Protein AF-A0AA40EEQ3-F1 (afdb_monomer_lite)

Secondary structure (DSSP, 8-state):
-PPPPEEEEEEE--SS--HHHHHHHHHHHSTT---EEEEETTEEEEEEETT----HHHHHHHHHTPPP----------

Sequence (78 aa):
MAEPVWVRHGPIRLRYIDNDFLERELVALFAGIQFFVAIEMGVYWVTLPHPEILTAEQIQYIQDRQPHYARRSWRPRS

Radius of gyration: 15.79 Å; chains: 1; bounding box: 50×31×41 Å

Organism: NCBI:txid314023

Foldseek 3Di:
DDDFDKDKDDFQAAPDPCVVLVVVLCCVVPPPFDKDWDADPRTIMIIGTPPDDCDPVSSVVSRVPHDDPPPPPPDPPD

Structure (mmCIF, N/C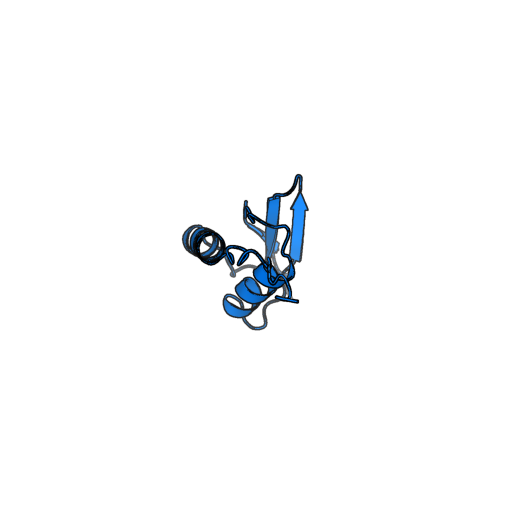A/C/O backbone):
data_AF-A0AA40EEQ3-F1
#
_entry.id   AF-A0AA40EEQ3-F1
#
loop_
_atom_site.group_PDB
_atom_site.id
_atom_site.type_symbol
_atom_site.label_atom_id
_atom_site.label_alt_id
_atom_site.label_comp_id
_atom_site.label_asym_id
_atom_site.label_entity_id
_atom_site.label_seq_id
_atom_site.pdbx_PDB_ins_code
_atom_site.Cartn_x
_atom_site.Cartn_y
_atom_site.Cartn_z
_atom_site.occupancy
_atom_site.B_iso_or_equiv
_atom_site.auth_seq_id
_atom_site.auth_comp_id
_atom_site.auth_asym_id
_atom_site.auth_atom_id
_atom_site.pdbx_PDB_model_num
ATOM 1 N N . MET A 1 1 ? -27.209 3.323 7.989 1.00 54.28 1 MET A N 1
ATOM 2 C CA . MET A 1 1 ? -25.884 2.673 7.908 1.00 54.28 1 MET A CA 1
ATOM 3 C C . MET A 1 1 ? -24.888 3.799 7.714 1.00 54.28 1 MET A C 1
ATOM 5 O O . MET A 1 1 ? -25.165 4.643 6.874 1.00 54.28 1 MET A O 1
ATOM 9 N N . ALA A 1 2 ? -23.855 3.913 8.549 1.00 75.88 2 ALA A N 1
ATOM 10 C CA . ALA A 1 2 ? -22.861 4.974 8.384 1.00 75.88 2 ALA A CA 1
ATOM 11 C C . ALA A 1 2 ? -22.058 4.710 7.104 1.00 75.88 2 ALA A C 1
ATOM 13 O O . ALA A 1 2 ? -21.683 3.564 6.853 1.00 75.88 2 ALA A O 1
ATOM 14 N N . GLU A 1 3 ? -21.847 5.735 6.283 1.00 78.44 3 GLU A N 1
ATOM 15 C CA . GLU A 1 3 ? -20.969 5.616 5.120 1.00 78.44 3 GLU A CA 1
ATOM 16 C C . GLU A 1 3 ? -19.527 5.372 5.594 1.00 78.44 3 GLU A C 1
ATOM 18 O O . GLU A 1 3 ? -19.111 5.953 6.604 1.00 78.44 3 GLU A O 1
ATOM 23 N N . PRO A 1 4 ? -18.761 4.501 4.915 1.00 83.19 4 PRO A N 1
ATOM 24 C CA . PRO A 1 4 ? -17.371 4.273 5.273 1.00 83.19 4 PRO A CA 1
ATOM 25 C C . PRO A 1 4 ? -16.569 5.562 5.077 1.00 83.19 4 PRO A C 1
ATOM 27 O O . PRO A 1 4 ? -16.606 6.183 4.014 1.00 83.19 4 PRO A O 1
ATOM 30 N N . VAL A 1 5 ? -15.829 5.964 6.110 1.00 90.56 5 VAL A N 1
ATOM 31 C CA . VAL A 1 5 ? -14.882 7.080 6.021 1.00 90.56 5 VAL A CA 1
ATOM 32 C C . VAL A 1 5 ? -13.642 6.583 5.289 1.00 90.56 5 VAL A C 1
ATOM 34 O O . VAL A 1 5 ? -12.997 5.642 5.740 1.00 90.56 5 VAL A O 1
ATOM 37 N N . TRP A 1 6 ? -13.304 7.212 4.168 1.00 93.31 6 TRP A N 1
ATOM 38 C CA . TRP A 1 6 ? -12.130 6.863 3.372 1.00 93.31 6 TRP A CA 1
ATOM 39 C C . TRP A 1 6 ? -10.929 7.713 3.788 1.00 93.31 6 TRP A C 1
ATOM 41 O O . TRP A 1 6 ? -11.002 8.943 3.792 1.00 93.31 6 TRP A O 1
ATOM 51 N N . VAL A 1 7 ? -9.820 7.062 4.126 1.00 93.69 7 VAL A N 1
ATOM 52 C CA . VAL A 1 7 ? -8.588 7.699 4.600 1.00 93.69 7 VAL A CA 1
ATOM 53 C C . VAL A 1 7 ? -7.476 7.450 3.594 1.00 93.69 7 VAL A C 1
ATOM 55 O O . VAL A 1 7 ?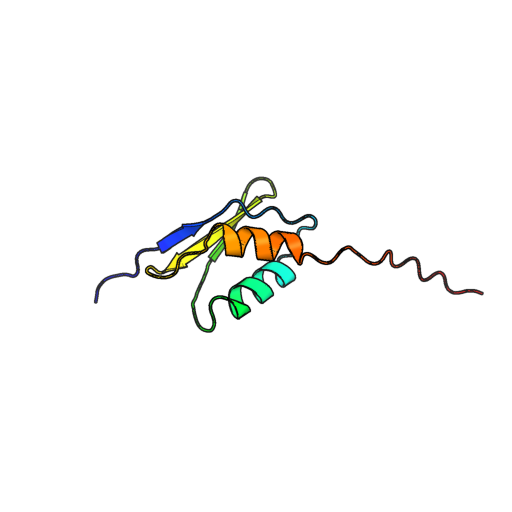 -7.285 6.334 3.119 1.00 93.69 7 VAL A O 1
ATOM 58 N N . ARG A 1 8 ? -6.748 8.509 3.241 1.00 94.31 8 ARG A N 1
ATOM 59 C CA . ARG A 1 8 ? -5.658 8.465 2.265 1.00 94.31 8 ARG A CA 1
ATOM 60 C C . ARG A 1 8 ? -4.307 8.336 2.967 1.00 94.31 8 ARG A C 1
ATOM 62 O O . ARG A 1 8 ? -4.013 9.080 3.898 1.00 94.31 8 ARG A O 1
ATOM 69 N N . HIS A 1 9 ? -3.471 7.441 2.458 1.00 93.12 9 HIS A N 1
ATOM 70 C CA . HIS A 1 9 ? -2.158 7.078 2.978 1.00 93.12 9 HIS A CA 1
ATOM 71 C C . HIS A 1 9 ? -1.082 7.187 1.893 1.00 93.12 9 HIS A C 1
ATOM 73 O O . HIS A 1 9 ? -1.347 7.016 0.701 1.00 93.12 9 HIS A O 1
ATOM 79 N N . GLY A 1 10 ? 0.149 7.461 2.314 1.00 89.12 10 GLY A N 1
ATOM 80 C CA . GLY A 1 10 ? 1.304 7.629 1.440 1.00 89.12 10 GLY A CA 1
ATOM 81 C C . GLY A 1 10 ? 2.285 8.657 2.007 1.00 89.12 10 GLY A C 1
ATOM 82 O O . GLY A 1 10 ? 2.100 9.123 3.133 1.00 89.12 10 GLY A O 1
ATOM 83 N N . PRO A 1 11 ? 3.322 9.036 1.247 1.00 92.31 11 PRO A N 1
ATOM 84 C CA . PRO A 1 11 ? 3.623 8.603 -0.119 1.00 92.31 11 PRO A CA 1
ATOM 85 C C . PRO A 1 11 ? 4.279 7.214 -0.185 1.00 92.31 11 PRO A C 1
ATOM 87 O O . PRO A 1 11 ? 5.203 6.924 0.573 1.00 92.31 11 PRO A O 1
ATOM 90 N N . ILE A 1 12 ? 3.880 6.381 -1.150 1.00 90.38 12 ILE A N 1
ATOM 91 C CA . ILE A 1 12 ? 4.593 5.139 -1.485 1.00 90.38 12 ILE A CA 1
ATOM 92 C C . ILE A 1 12 ? 5.402 5.380 -2.760 1.00 90.38 12 ILE A C 1
ATOM 94 O O . ILE A 1 12 ? 4.856 5.693 -3.820 1.00 90.38 12 ILE A O 1
ATOM 98 N N . ARG A 1 13 ? 6.728 5.265 -2.659 1.00 88.81 13 ARG A N 1
ATOM 99 C CA . ARG A 1 13 ? 7.634 5.438 -3.799 1.00 88.81 13 ARG A CA 1
ATOM 100 C C . ARG A 1 13 ? 8.054 4.077 -4.324 1.00 88.81 13 ARG A C 1
ATOM 102 O O . ARG A 1 13 ? 8.833 3.377 -3.678 1.00 88.81 13 ARG A O 1
ATOM 109 N N . LEU A 1 14 ? 7.548 3.713 -5.496 1.00 84.19 14 LEU A N 1
ATOM 110 C CA . LEU A 1 14 ? 8.002 2.520 -6.199 1.00 84.19 14 LEU A CA 1
ATOM 111 C C . LEU A 1 14 ? 9.162 2.880 -7.139 1.00 84.19 14 LEU A C 1
ATOM 113 O O . LEU A 1 14 ? 9.108 3.880 -7.851 1.00 84.19 14 LEU A O 1
ATOM 117 N N . ARG A 1 15 ? 10.235 2.081 -7.123 1.00 79.12 15 ARG A N 1
ATOM 118 C CA . ARG A 1 15 ? 11.411 2.203 -8.005 1.00 79.12 15 ARG A CA 1
ATOM 119 C C . ARG A 1 15 ? 11.030 2.003 -9.469 1.00 79.12 15 ARG A C 1
ATOM 121 O O . ARG A 1 15 ? 11.631 2.604 -10.354 1.00 79.12 15 ARG A O 1
ATOM 128 N N . TYR A 1 16 ? 10.034 1.157 -9.696 1.00 72.94 16 TYR A N 1
ATOM 129 C CA . TYR A 1 16 ? 9.399 0.906 -10.979 1.00 72.94 16 TYR A CA 1
ATOM 130 C C . TYR A 1 16 ? 7.905 1.171 -10.808 1.00 72.94 16 TYR A C 1
ATOM 132 O O . TYR A 1 16 ? 7.367 0.905 -9.737 1.00 72.94 16 TYR A O 1
ATOM 140 N N . ILE A 1 17 ? 7.240 1.702 -11.836 1.00 67.62 17 ILE A N 1
ATOM 141 C CA . ILE A 1 17 ? 5.779 1.879 -11.844 1.00 67.62 17 ILE A CA 1
ATOM 142 C C . ILE A 1 17 ? 5.150 0.486 -12.004 1.00 67.62 17 ILE A C 1
ATOM 144 O O . ILE A 1 17 ? 4.736 0.098 -13.092 1.00 67.62 17 ILE A O 1
ATOM 148 N N . ASP A 1 18 ? 5.199 -0.311 -10.940 1.00 78.31 18 ASP A N 1
ATOM 149 C CA . ASP A 1 18 ? 4.714 -1.687 -10.889 1.00 78.31 18 ASP A CA 1
ATOM 150 C C . ASP A 1 18 ? 3.466 -1.731 -10.004 1.00 78.31 18 ASP A C 1
ATOM 152 O O . ASP A 1 18 ? 3.526 -1.949 -8.790 1.00 78.31 18 ASP A O 1
ATOM 156 N N . ASN A 1 19 ? 2.327 -1.428 -10.632 1.00 80.50 19 ASN A N 1
ATOM 157 C CA . ASN A 1 19 ? 1.024 -1.426 -9.972 1.00 80.50 19 ASN A CA 1
ATOM 158 C C . ASN A 1 19 ? 0.664 -2.824 -9.456 1.00 80.50 19 ASN A C 1
ATOM 160 O O . ASN A 1 19 ? 0.091 -2.926 -8.376 1.00 80.50 19 ASN A O 1
ATOM 164 N N . ASP A 1 20 ? 1.050 -3.875 -10.184 1.00 86.25 20 ASP A N 1
ATOM 165 C CA . ASP A 1 20 ? 0.745 -5.262 -9.836 1.00 86.25 20 ASP A CA 1
ATOM 166 C C . ASP A 1 20 ? 1.470 -5.673 -8.549 1.00 86.25 20 ASP A C 1
ATOM 168 O O . ASP A 1 20 ? 0.896 -6.356 -7.699 1.00 86.25 20 ASP A O 1
ATOM 172 N N . PHE A 1 21 ? 2.731 -5.255 -8.376 1.00 88.19 21 PHE A N 1
ATOM 173 C CA . PHE A 1 21 ? 3.461 -5.465 -7.125 1.00 88.19 21 PHE A CA 1
ATOM 174 C C . PHE A 1 21 ? 2.758 -4.779 -5.951 1.00 88.19 21 PHE A C 1
ATOM 176 O O . PHE A 1 21 ? 2.501 -5.419 -4.931 1.00 88.19 21 PHE A O 1
ATOM 183 N N . LEU A 1 22 ? 2.417 -3.495 -6.098 1.00 90.00 22 LEU A N 1
ATOM 184 C CA . LEU A 1 22 ? 1.753 -2.746 -5.032 1.00 90.00 22 LEU A CA 1
ATOM 185 C C . LEU A 1 22 ? 0.388 -3.347 -4.686 1.00 90.00 22 LEU A C 1
ATOM 187 O O . LEU A 1 22 ? 0.080 -3.509 -3.509 1.00 90.00 22 LEU A O 1
ATOM 191 N N . GLU A 1 23 ? -0.410 -3.708 -5.688 1.00 91.06 23 GLU A N 1
ATOM 192 C CA . GLU A 1 23 ? -1.713 -4.338 -5.489 1.00 91.06 23 GLU A CA 1
ATOM 193 C C . GLU A 1 23 ? -1.582 -5.669 -4.741 1.00 91.06 23 GLU A C 1
ATOM 195 O O . GLU A 1 23 ? -2.311 -5.900 -3.779 1.00 91.06 23 GLU A O 1
ATOM 200 N N . ARG A 1 24 ? -0.610 -6.515 -5.103 1.00 91.50 24 ARG A N 1
ATOM 201 C CA . ARG A 1 24 ? -0.352 -7.784 -4.402 1.00 91.50 24 ARG A CA 1
ATOM 202 C C . ARG A 1 24 ? -0.000 -7.581 -2.935 1.00 91.50 24 ARG A C 1
ATOM 204 O O . ARG A 1 24 ? -0.533 -8.297 -2.089 1.00 91.50 24 ARG A O 1
ATOM 211 N N . GLU A 1 25 ? 0.874 -6.627 -2.626 1.00 92.56 25 GLU A N 1
ATOM 212 C CA . GLU A 1 25 ? 1.244 -6.346 -1.236 1.00 92.56 25 GLU A CA 1
ATOM 213 C C . GLU A 1 25 ? 0.061 -5.752 -0.450 1.00 92.56 25 GLU A C 1
ATOM 215 O O . GLU A 1 25 ? -0.167 -6.144 0.693 1.00 92.56 25 GLU A O 1
ATOM 220 N N . LEU A 1 26 ? -0.749 -4.877 -1.058 1.00 92.75 26 LEU A N 1
ATOM 221 C CA . LEU A 1 26 ? -1.953 -4.328 -0.421 1.00 92.75 26 LEU A CA 1
ATOM 222 C C . LEU A 1 26 ? -3.019 -5.399 -0.165 1.00 92.75 26 LEU A C 1
ATOM 224 O O . LEU A 1 26 ? -3.586 -5.429 0.923 1.00 92.75 26 LEU A O 1
ATOM 228 N N . VAL A 1 2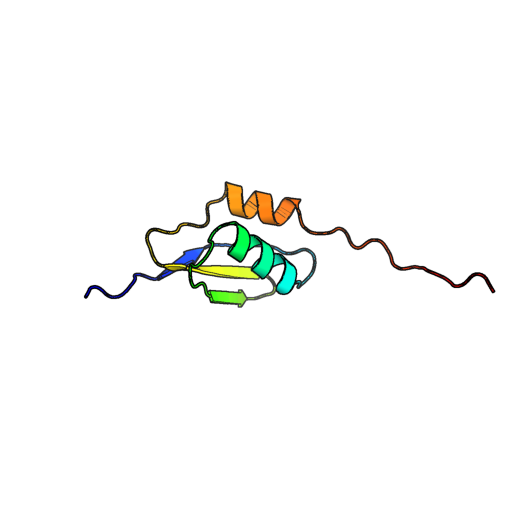7 ? -3.256 -6.313 -1.110 1.00 93.62 27 VAL A N 1
ATOM 229 C CA . VAL A 1 27 ? -4.175 -7.450 -0.924 1.00 93.62 27 VAL A CA 1
ATOM 230 C C . VAL A 1 27 ? -3.679 -8.393 0.174 1.00 93.62 27 VAL A C 1
ATOM 232 O O . VAL A 1 27 ? -4.488 -8.919 0.936 1.00 93.62 27 VAL A O 1
ATOM 235 N N . ALA A 1 28 ? -2.364 -8.604 0.281 1.00 92.44 28 ALA A N 1
ATOM 236 C CA . ALA A 1 28 ? -1.782 -9.433 1.334 1.00 92.44 28 ALA A CA 1
ATOM 237 C C . ALA A 1 28 ? -1.910 -8.793 2.728 1.00 92.44 28 ALA A C 1
ATOM 239 O O . ALA A 1 28 ? -2.147 -9.505 3.702 1.00 92.44 28 ALA A O 1
ATOM 240 N N . LEU A 1 29 ? -1.764 -7.467 2.824 1.00 91.75 29 LEU A N 1
ATOM 241 C CA . LEU A 1 29 ? -1.909 -6.716 4.076 1.00 91.75 29 LEU A CA 1
ATOM 242 C C . LEU A 1 29 ? -3.375 -6.546 4.497 1.00 91.75 29 LEU A C 1
ATOM 244 O O . LEU A 1 29 ? -3.680 -6.630 5.684 1.00 91.75 29 LEU A O 1
ATOM 248 N N . PHE A 1 30 ? -4.273 -6.331 3.535 1.00 91.75 30 PHE A N 1
ATOM 249 C CA . PHE A 1 30 ? -5.675 -5.974 3.755 1.00 91.75 30 PHE A CA 1
ATOM 250 C C . PHE A 1 30 ? -6.610 -6.948 3.024 1.00 91.75 30 PHE A C 1
ATOM 252 O O . PHE A 1 30 ? -7.368 -6.581 2.122 1.00 91.75 30 PHE A O 1
ATOM 259 N N . ALA A 1 31 ? -6.544 -8.226 3.398 1.00 90.25 31 ALA A N 1
ATOM 260 C CA . ALA A 1 31 ? -7.300 -9.282 2.733 1.00 90.25 31 ALA A CA 1
ATOM 261 C C . ALA A 1 31 ? -8.820 -9.031 2.788 1.00 90.25 31 ALA A C 1
ATOM 263 O O . ALA A 1 31 ? -9.419 -8.961 3.859 1.00 90.25 31 ALA A O 1
ATOM 264 N N . GLY A 1 32 ? -9.452 -8.933 1.613 1.00 89.44 32 GLY A N 1
ATOM 265 C CA . GLY A 1 32 ? -10.900 -8.729 1.487 1.00 89.44 32 GLY A CA 1
ATOM 266 C C . GLY A 1 32 ? -11.371 -7.288 1.702 1.00 89.44 32 GLY A C 1
ATOM 267 O O . GLY A 1 32 ? -12.577 -7.041 1.692 1.00 89.44 32 GLY A O 1
ATOM 268 N N . ILE A 1 33 ? -10.449 -6.337 1.864 1.00 91.88 33 ILE A N 1
ATOM 269 C CA . ILE A 1 33 ? -10.759 -4.914 1.992 1.00 91.88 33 ILE A CA 1
ATOM 270 C C . ILE A 1 33 ? -10.647 -4.253 0.621 1.00 91.88 33 ILE A C 1
ATOM 272 O O . ILE A 1 33 ? -9.678 -4.442 -0.112 1.00 91.88 33 ILE A O 1
ATOM 276 N N . GLN A 1 34 ? -11.647 -3.447 0.278 1.00 92.56 34 GLN A N 1
ATOM 277 C CA . GLN A 1 34 ? -11.583 -2.607 -0.908 1.00 92.56 34 GLN A CA 1
ATOM 278 C C . GLN A 1 34 ? -10.663 -1.413 -0.646 1.00 92.56 34 GLN A C 1
ATOM 280 O O . GLN A 1 34 ? -10.789 -0.743 0.374 1.00 92.56 34 GLN A O 1
ATOM 285 N N . PHE A 1 35 ? -9.783 -1.109 -1.593 1.00 93.88 35 PHE A N 1
ATOM 286 C CA . PHE A 1 35 ? -8.903 0.053 -1.544 1.00 93.88 35 PHE A CA 1
ATOM 287 C C . PHE A 1 35 ? -8.841 0.740 -2.908 1.00 93.88 35 PHE A C 1
ATOM 289 O O . PHE A 1 35 ? -9.171 0.149 -3.937 1.00 93.88 35 PHE A O 1
ATOM 296 N N . PHE A 1 36 ? -8.401 1.996 -2.919 1.00 93.88 36 PHE A N 1
ATOM 297 C CA . PHE A 1 36 ? -8.153 2.752 -4.145 1.00 93.88 36 PHE A CA 1
ATOM 298 C C . PHE A 1 36 ? -6.696 3.180 -4.208 1.00 93.88 36 PHE A C 1
ATOM 300 O O . PHE A 1 36 ? -6.121 3.566 -3.194 1.00 93.88 36 PHE A O 1
ATOM 307 N N . VAL A 1 37 ? -6.109 3.159 -5.401 1.00 92.50 37 VAL A N 1
ATOM 308 C CA . VAL A 1 37 ? -4.733 3.607 -5.626 1.00 92.50 37 VAL A CA 1
ATOM 309 C C . VAL A 1 37 ? -4.742 4.751 -6.633 1.00 92.50 37 VAL A C 1
ATOM 311 O O . VAL A 1 37 ? -5.297 4.620 -7.722 1.00 92.50 37 VAL A O 1
ATOM 314 N N . ALA A 1 38 ? -4.121 5.871 -6.273 1.00 92.12 38 ALA A N 1
ATOM 315 C CA . ALA A 1 38 ? -3.909 7.020 -7.143 1.00 92.12 38 ALA A CA 1
ATOM 316 C C . ALA A 1 38 ? -2.410 7.250 -7.355 1.00 92.12 38 ALA A C 1
ATOM 318 O O . ALA A 1 38 ? -1.618 7.129 -6.418 1.00 92.12 38 ALA A O 1
ATOM 319 N N . ILE A 1 39 ? -2.024 7.603 -8.582 1.00 90.88 39 ILE A N 1
ATOM 320 C CA . ILE A 1 39 ? -0.639 7.924 -8.937 1.00 90.88 39 ILE A CA 1
ATOM 321 C C . ILE A 1 39 ? -0.559 9.417 -9.238 1.00 90.88 39 ILE A C 1
ATOM 323 O O . ILE A 1 39 ? -1.131 9.895 -10.214 1.00 90.88 39 ILE A O 1
ATOM 327 N N . GLU A 1 40 ? 0.177 10.155 -8.414 1.00 90.81 40 GLU A N 1
ATOM 328 C CA . GLU A 1 40 ? 0.382 11.595 -8.557 1.00 90.81 40 GLU A CA 1
ATOM 329 C C . GLU A 1 40 ? 1.883 11.873 -8.649 1.00 90.81 40 GLU A C 1
ATOM 331 O O . GLU A 1 40 ? 2.637 11.568 -7.728 1.00 90.81 40 GLU A O 1
ATOM 336 N N . MET A 1 41 ? 2.340 12.417 -9.782 1.00 88.06 41 MET A N 1
ATOM 337 C CA . MET A 1 41 ? 3.762 12.714 -10.036 1.00 88.06 41 MET A CA 1
ATOM 338 C C . MET A 1 41 ? 4.710 11.512 -9.819 1.00 88.06 41 MET A C 1
ATOM 340 O O . MET A 1 41 ? 5.825 11.667 -9.326 1.00 88.06 41 MET A O 1
ATOM 344 N N . GLY A 1 42 ? 4.267 10.300 -10.172 1.00 84.56 42 GLY A N 1
ATOM 345 C CA . GLY A 1 42 ? 5.047 9.067 -9.981 1.00 84.56 42 GLY A CA 1
ATOM 346 C C . GLY A 1 42 ? 5.082 8.557 -8.535 1.00 84.56 42 GLY A C 1
ATOM 347 O O . GLY A 1 42 ? 5.849 7.649 -8.222 1.00 84.56 42 GLY A O 1
ATOM 348 N N . VAL A 1 43 ? 4.262 9.130 -7.653 1.00 88.69 43 VAL A N 1
ATOM 349 C CA . VAL A 1 43 ? 4.090 8.705 -6.265 1.00 88.69 43 VAL A CA 1
ATOM 350 C C . VAL A 1 43 ? 2.723 8.063 -6.096 1.00 88.69 43 VAL A C 1
ATOM 352 O O . VAL A 1 43 ? 1.716 8.586 -6.571 1.00 88.69 43 VAL A O 1
ATOM 355 N N . TYR A 1 44 ? 2.696 6.944 -5.386 1.00 91.88 44 TYR A N 1
ATOM 356 C CA . TYR A 1 44 ? 1.482 6.197 -5.116 1.00 91.88 44 TYR A CA 1
ATOM 357 C C . TYR A 1 44 ? 0.849 6.643 -3.806 1.00 91.88 44 TYR A C 1
ATOM 359 O O . TYR A 1 44 ? 1.524 6.804 -2.783 1.00 91.88 44 TYR A O 1
ATOM 367 N N . TRP A 1 45 ? -0.466 6.791 -3.848 1.00 94.00 45 TRP A N 1
ATOM 368 C CA . TRP A 1 45 ? -1.3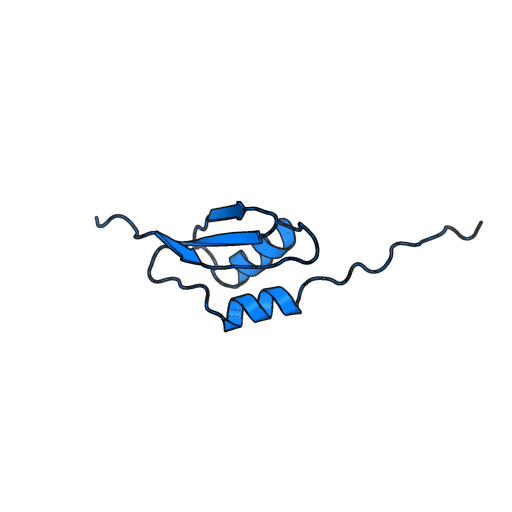18 7.099 -2.715 1.00 94.00 45 TRP A CA 1
ATOM 369 C C . TRP A 1 45 ? -2.419 6.057 -2.626 1.00 94.00 45 TRP A C 1
ATOM 371 O O . TRP A 1 45 ? -3.068 5.762 -3.627 1.00 94.00 45 TRP A O 1
ATOM 381 N N . VAL A 1 46 ? -2.621 5.506 -1.435 1.00 94.50 46 VAL A N 1
ATOM 382 C CA . VAL A 1 46 ? -3.578 4.425 -1.191 1.00 94.50 46 VAL A CA 1
ATOM 383 C C . VAL A 1 46 ? -4.681 4.944 -0.290 1.00 94.50 46 VAL A C 1
ATOM 385 O O . VAL A 1 46 ? -4.399 5.511 0.760 1.00 94.50 46 VAL A O 1
ATOM 388 N N . THR A 1 47 ? -5.929 4.749 -0.684 1.00 95.62 47 THR A N 1
ATOM 389 C CA . THR A 1 47 ? -7.099 5.124 0.105 1.00 95.62 47 THR A CA 1
ATOM 390 C C . THR A 1 47 ? -7.769 3.866 0.641 1.00 95.62 47 THR A C 1
ATOM 392 O O . THR A 1 47 ? -8.163 3.001 -0.142 1.00 95.62 47 THR A O 1
ATOM 395 N N . LEU A 1 48 ? -7.899 3.778 1.964 1.00 94.38 48 LEU A N 1
ATOM 396 C CA . LEU A 1 48 ? -8.478 2.652 2.699 1.00 94.38 48 LEU A CA 1
ATOM 397 C C . LEU A 1 48 ? -9.744 3.088 3.455 1.00 94.38 48 LEU A C 1
ATOM 399 O O . LEU A 1 48 ? -9.869 4.264 3.808 1.00 94.38 48 LEU A O 1
ATOM 403 N N . PRO A 1 49 ? -10.696 2.178 3.711 1.00 93.56 49 PRO A N 1
ATOM 404 C CA . PRO A 1 49 ? -11.839 2.458 4.566 1.00 93.56 49 PRO A CA 1
ATOM 405 C C . PRO A 1 49 ? -11.428 2.377 6.044 1.00 93.56 49 PRO A C 1
ATOM 407 O O . PRO A 1 49 ? -10.809 1.409 6.474 1.00 93.56 49 PRO A O 1
ATOM 410 N N . HIS A 1 50 ? -11.814 3.362 6.853 1.00 85.75 50 HIS A N 1
ATOM 411 C CA . HIS A 1 50 ? -11.617 3.330 8.304 1.00 85.75 50 HIS A CA 1
ATOM 412 C C . HIS A 1 50 ? -12.309 2.087 8.911 1.00 85.75 50 HIS A C 1
ATOM 414 O O . HIS A 1 50 ? -13.464 1.823 8.562 1.00 85.75 50 HIS A O 1
ATOM 420 N N . PRO A 1 51 ? -11.683 1.349 9.853 1.00 88.06 51 PRO A N 1
ATOM 421 C CA . PRO A 1 51 ? -10.495 1.697 10.647 1.00 88.06 51 PRO A CA 1
ATOM 422 C C . PRO A 1 51 ? -9.150 1.273 10.053 1.00 88.06 51 PRO A C 1
ATOM 424 O O . PRO A 1 51 ? -8.135 1.399 10.735 1.00 88.06 51 PRO A O 1
ATOM 427 N N . GLU A 1 52 ? -9.123 0.771 8.821 1.00 91.56 52 GLU A N 1
ATOM 428 C CA . GLU A 1 52 ? -7.891 0.284 8.213 1.00 91.56 52 GLU A CA 1
ATOM 429 C C . GLU A 1 52 ? -6.926 1.436 7.964 1.00 91.56 52 GLU A C 1
ATOM 431 O O . GLU A 1 52 ? -7.286 2.484 7.422 1.00 91.56 52 GL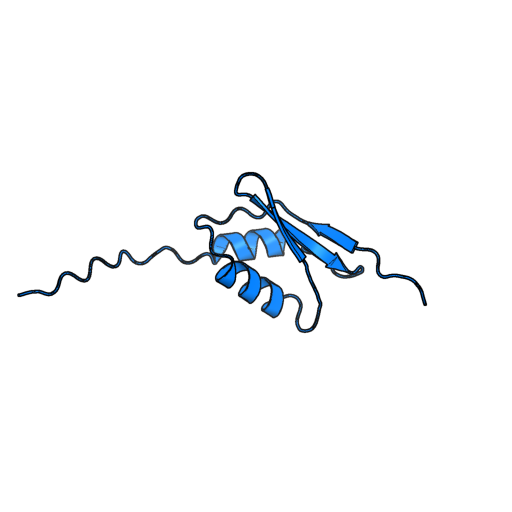U A O 1
ATOM 436 N N . ILE A 1 53 ? -5.685 1.241 8.400 1.00 91.75 53 ILE A N 1
ATOM 437 C CA . ILE A 1 53 ? -4.635 2.247 8.329 1.00 91.75 53 ILE A CA 1
ATOM 438 C C . ILE A 1 53 ? -3.410 1.598 7.713 1.00 91.75 53 ILE A C 1
ATOM 440 O O . ILE A 1 53 ? -2.878 0.625 8.243 1.00 91.75 53 ILE A O 1
ATOM 444 N N . LEU A 1 54 ? -2.914 2.198 6.633 1.00 92.44 54 LEU A N 1
ATOM 445 C CA . LEU A 1 54 ? -1.596 1.874 6.110 1.00 92.44 54 LEU A CA 1
ATOM 446 C C . LEU A 1 54 ? -0.537 2.623 6.931 1.00 92.44 54 LEU A C 1
ATOM 448 O O . LEU A 1 54 ? -0.398 3.847 6.825 1.00 92.44 54 LEU A O 1
ATOM 452 N N . THR A 1 55 ? 0.179 1.889 7.783 1.00 93.38 55 THR A N 1
ATOM 453 C CA . THR A 1 55 ? 1.169 2.453 8.711 1.00 93.38 55 THR A CA 1
ATOM 454 C C . THR A 1 55 ? 2.486 2.789 8.009 1.00 93.38 55 THR A C 1
ATOM 456 O O . THR A 1 55 ? 2.800 2.266 6.939 1.00 93.38 55 THR A O 1
ATOM 459 N N . ALA A 1 56 ? 3.307 3.642 8.632 1.00 92.31 56 ALA A N 1
ATOM 460 C CA . ALA A 1 56 ? 4.640 3.963 8.114 1.00 92.31 56 ALA A CA 1
ATOM 461 C C . ALA A 1 56 ? 5.537 2.715 7.981 1.00 92.31 56 ALA A C 1
ATOM 463 O O . ALA A 1 56 ? 6.290 2.599 7.017 1.00 92.31 56 ALA A O 1
ATOM 464 N N . GLU A 1 57 ? 5.417 1.760 8.906 1.00 93.50 57 GLU A N 1
ATOM 465 C CA . GLU A 1 57 ? 6.161 0.495 8.884 1.00 93.50 57 GLU A CA 1
ATOM 466 C C . GLU A 1 57 ? 5.753 -0.388 7.700 1.00 93.50 57 GLU A C 1
ATOM 468 O O . GLU A 1 57 ? 6.612 -0.928 7.008 1.00 93.50 57 GLU A O 1
ATOM 473 N N . GLN A 1 58 ? 4.452 -0.485 7.409 1.00 92.88 58 GLN A N 1
ATOM 474 C CA . GLN A 1 58 ? 3.949 -1.213 6.240 1.00 92.88 58 GLN A CA 1
ATOM 475 C C . GLN A 1 58 ? 4.376 -0.542 4.931 1.00 92.88 58 GLN A C 1
ATOM 477 O O . GLN A 1 58 ? 4.761 -1.227 3.986 1.00 92.88 58 GLN A O 1
ATOM 482 N N . ILE A 1 59 ? 4.363 0.795 4.874 1.00 92.12 59 ILE A N 1
ATOM 483 C CA . ILE A 1 59 ? 4.872 1.544 3.716 1.00 92.12 59 ILE A CA 1
ATOM 484 C C . ILE A 1 59 ? 6.351 1.229 3.492 1.00 92.12 59 ILE A C 1
ATOM 486 O O . ILE A 1 59 ? 6.743 0.946 2.360 1.00 92.12 59 ILE A O 1
ATOM 490 N N . GLN A 1 60 ? 7.164 1.250 4.550 1.00 90.56 60 GLN A N 1
ATOM 491 C CA . GLN A 1 60 ? 8.585 0.921 4.454 1.00 90.56 60 GLN A CA 1
ATOM 492 C C . GLN A 1 60 ? 8.795 -0.531 4.011 1.00 90.56 60 GLN A C 1
ATOM 494 O O . GLN A 1 60 ? 9.579 -0.793 3.104 1.00 90.56 60 GLN A O 1
ATOM 499 N N . TYR A 1 61 ? 8.022 -1.463 4.564 1.00 91.19 61 TYR A N 1
ATOM 500 C CA . TYR A 1 61 ? 8.047 -2.869 4.172 1.00 91.19 61 TYR A CA 1
ATOM 501 C C . TYR A 1 61 ? 7.744 -3.071 2.676 1.00 91.19 61 TYR A C 1
ATOM 503 O O . TYR A 1 61 ? 8.488 -3.773 1.986 1.00 91.19 61 TYR A O 1
ATOM 511 N N . ILE A 1 62 ? 6.708 -2.409 2.145 1.00 89.50 62 ILE A N 1
ATOM 512 C CA . ILE A 1 62 ? 6.393 -2.429 0.705 1.00 89.50 62 ILE A CA 1
ATOM 513 C C . ILE A 1 62 ? 7.572 -1.872 -0.097 1.00 89.50 62 ILE A C 1
ATOM 515 O O . ILE A 1 62 ? 7.890 -2.384 -1.169 1.00 89.50 62 IL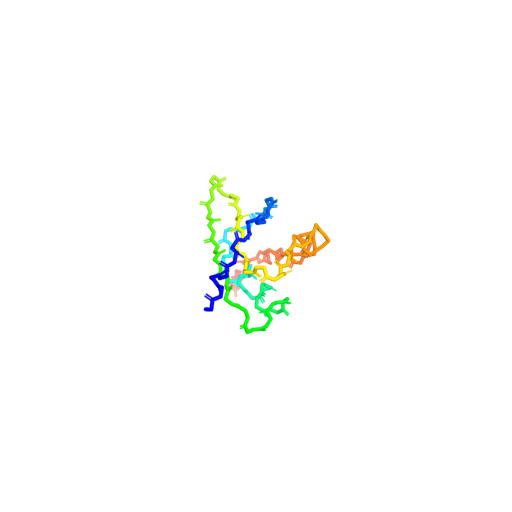E A O 1
ATOM 519 N N . GLN A 1 63 ? 8.236 -0.828 0.406 1.00 87.44 63 GLN A N 1
ATOM 520 C CA . GLN A 1 63 ? 9.375 -0.214 -0.270 1.00 87.44 63 GLN A CA 1
ATOM 521 C C . GLN A 1 63 ? 10.617 -1.108 -0.317 1.00 87.44 63 GLN A C 1
ATOM 523 O O . GLN A 1 63 ? 11.295 -1.156 -1.347 1.00 87.44 63 GLN A O 1
ATOM 528 N N . ASP A 1 64 ? 10.881 -1.850 0.752 1.00 87.75 64 ASP A N 1
ATOM 529 C CA . ASP A 1 64 ? 12.057 -2.710 0.876 1.00 87.75 64 ASP A CA 1
ATOM 530 C C . ASP A 1 64 ? 11.933 -4.004 0.065 1.00 87.75 64 ASP A C 1
ATOM 532 O O . ASP A 1 64 ? 12.931 -4.527 -0.433 1.00 87.75 64 ASP A O 1
ATOM 536 N N . ARG A 1 65 ? 10.711 -4.518 -0.115 1.00 84.88 65 ARG A N 1
ATOM 537 C CA . ARG A 1 65 ? 10.454 -5.763 -0.859 1.00 84.88 65 ARG A CA 1
ATOM 538 C C . ARG A 1 65 ? 10.362 -5.598 -2.369 1.00 84.88 65 ARG A C 1
ATOM 540 O O . ARG A 1 65 ? 10.168 -6.594 -3.069 1.00 84.88 65 ARG A O 1
ATOM 547 N N . GLN A 1 66 ? 10.501 -4.378 -2.881 1.00 82.75 66 GLN A N 1
ATOM 548 C CA . GLN A 1 66 ? 10.390 -4.133 -4.312 1.00 82.75 66 GLN A CA 1
ATOM 549 C C . GLN A 1 66 ? 11.409 -4.979 -5.080 1.00 82.75 66 GLN A C 1
ATOM 551 O O . GLN A 1 66 ? 12.606 -4.937 -4.769 1.00 82.75 66 GLN A O 1
ATOM 556 N N . PRO A 1 67 ? 10.970 -5.737 -6.099 1.00 75.12 67 PRO A N 1
ATOM 557 C CA . PRO A 1 67 ? 11.875 -6.555 -6.878 1.00 75.12 67 PRO A CA 1
ATOM 558 C C . PRO A 1 67 ? 12.922 -5.661 -7.540 1.00 75.12 67 PRO A C 1
ATOM 560 O O . PRO A 1 67 ? 12.627 -4.780 -8.349 1.00 75.12 67 PRO A O 1
ATOM 563 N N . HIS A 1 68 ? 14.187 -5.914 -7.220 1.00 70.38 68 HIS A N 1
ATOM 564 C CA . HIS A 1 68 ? 15.275 -5.443 -8.055 1.00 70.38 68 HIS A CA 1
ATOM 565 C C . HIS A 1 68 ? 15.177 -6.212 -9.368 1.00 70.38 68 HIS A C 1
ATOM 567 O O . HIS A 1 68 ? 15.300 -7.437 -9.360 1.00 70.38 68 HIS A O 1
ATOM 573 N N . TYR A 1 69 ? 14.933 -5.522 -10.487 1.00 60.06 69 TYR A N 1
ATOM 574 C CA . TYR A 1 69 ? 14.933 -6.168 -11.797 1.00 60.06 69 TYR A CA 1
ATOM 575 C C . TYR A 1 69 ? 16.222 -6.982 -11.940 1.00 60.06 69 TYR A C 1
ATOM 577 O O . TYR A 1 69 ? 17.320 -6.427 -12.045 1.00 60.06 69 TYR A O 1
ATOM 585 N N . ALA A 1 70 ? 16.094 -8.309 -11.962 1.00 54.12 70 ALA A N 1
ATOM 586 C CA . ALA A 1 70 ? 17.148 -9.151 -12.483 1.00 54.12 70 ALA A CA 1
ATOM 587 C C . ALA A 1 70 ? 17.320 -8.707 -13.935 1.00 54.12 70 ALA A C 1
ATOM 589 O O . ALA A 1 70 ? 16.401 -8.859 -14.742 1.00 54.12 70 ALA A O 1
ATOM 590 N N . ARG A 1 71 ? 18.454 -8.067 -14.252 1.00 51.34 71 ARG A N 1
ATOM 591 C CA . ARG A 1 71 ? 18.802 -7.679 -15.621 1.00 51.34 71 ARG A CA 1
ATOM 592 C C . ARG A 1 71 ? 18.592 -8.898 -16.511 1.00 51.34 71 ARG A C 1
ATOM 594 O O . ARG A 1 71 ? 19.405 -9.819 -16.516 1.00 51.34 71 ARG A O 1
ATOM 601 N N . ARG A 1 72 ? 17.502 -8.902 -17.277 1.00 52.44 72 ARG A N 1
ATOM 602 C CA . ARG A 1 72 ? 17.219 -9.915 -18.289 1.00 52.44 72 ARG A CA 1
ATOM 603 C C . ARG A 1 72 ? 18.100 -9.633 -19.502 1.00 52.44 72 ARG A C 1
ATOM 605 O O . ARG A 1 72 ? 17.616 -9.349 -20.585 1.00 52.44 72 ARG A O 1
ATOM 612 N N . SER A 1 73 ? 19.417 -9.701 -19.324 1.00 54.56 73 SER A N 1
ATOM 613 C CA . SER A 1 73 ? 20.349 -9.915 -20.425 1.00 54.56 73 SER A CA 1
ATOM 614 C C . SER A 1 73 ? 20.531 -11.418 -20.599 1.00 54.56 73 SER A C 1
ATOM 616 O O . SER A 1 73 ? 21.633 -11.944 -20.458 1.00 54.56 73 SER A O 1
ATOM 618 N N . TRP A 1 74 ? 19.441 -12.136 -20.870 1.00 52.59 74 TRP A N 1
ATOM 619 C CA . TRP A 1 74 ? 19.557 -13.492 -21.390 1.00 52.59 74 TRP A CA 1
ATOM 620 C C . TRP A 1 74 ? 19.894 -13.346 -22.873 1.00 52.59 74 TRP A C 1
ATOM 622 O O . TRP A 1 74 ? 19.019 -13.331 -23.733 1.00 52.59 74 TRP A O 1
ATOM 632 N N . ARG A 1 75 ? 21.175 -13.085 -23.162 1.00 63.72 75 ARG A N 1
ATOM 633 C CA . ARG A 1 75 ? 21.692 -13.221 -24.522 1.00 63.72 75 ARG A CA 1
ATOM 634 C C . ARG A 1 75 ? 21.652 -14.717 -24.839 1.00 63.72 75 ARG A C 1
ATOM 636 O O . ARG A 1 75 ? 22.290 -15.472 -24.102 1.00 63.72 75 ARG A O 1
ATOM 643 N N . PRO A 1 76 ? 20.939 -15.160 -25.887 1.00 60.84 76 PRO A N 1
ATOM 644 C CA . PRO A 1 76 ? 21.137 -16.506 -26.390 1.00 60.84 76 PRO A CA 1
ATOM 645 C C . PRO A 1 76 ? 22.610 -16.604 -26.788 1.00 60.84 76 PRO A C 1
ATOM 647 O O . PRO A 1 76 ? 23.120 -15.750 -27.516 1.00 60.84 76 PRO A O 1
ATOM 650 N N . ARG A 1 77 ? 23.320 -17.588 -26.241 1.00 64.88 77 ARG A N 1
ATOM 651 C CA . ARG A 1 77 ? 24.655 -17.932 -26.717 1.00 64.88 77 ARG A CA 1
ATOM 652 C C . ARG A 1 77 ? 24.426 -18.709 -28.014 1.00 64.88 77 ARG A C 1
ATOM 654 O O . ARG A 1 77 ? 24.047 -19.874 -27.946 1.00 64.88 77 ARG A O 1
ATOM 661 N N . SER A 1 78 ? 24.497 -18.004 -29.144 1.00 66.44 78 SER A N 1
ATOM 662 C CA . SER A 1 78 ? 24.597 -18.618 -30.472 1.00 66.44 78 SER A CA 1
ATOM 663 C C . SER A 1 78 ? 25.835 -19.501 -30.564 1.00 66.44 78 SER A C 1
ATOM 665 O O . SER A 1 78 ? 26.839 -19.161 -29.891 1.00 66.44 78 SER A O 1
#

pLDDT: mean 84.36, std 12.35, range [51.34, 95.62]